Protein AF-A0A6I0S4V0-F1 (afdb_monomer_lite)

Sequence (108 aa):
SGNSDNLQALINISTEPLEIANLGSVTVGQACSSIISNIGIYSQQNQTEVDAASNVYSAAQNQQSSVSGVSMDEEAVNLITYQQIYEANLKVISAGAEIFDSVLEMCS

Structure (mmCIF, N/CA/C/O backbone):
data_AF-A0A6I0S4V0-F1
#
_entry.id   AF-A0A6I0S4V0-F1
#
loop_
_atom_site.group_PDB
_atom_site.id
_atom_site.type_symbol
_atom_site.label_atom_id
_atom_site.label_alt_id
_atom_site.label_comp_id
_atom_site.label_asym_id
_atom_site.label_entity_id
_atom_site.label_seq_id
_atom_site.pdbx_PDB_ins_code
_atom_site.Cartn_x
_atom_site.Cartn_y
_atom_site.Cartn_z
_atom_site.occupancy
_atom_site.B_iso_or_equiv
_atom_site.auth_seq_id
_atom_site.auth_comp_id
_atom_site.auth_asym_id
_atom_site.auth_atom_id
_atom_site.pdbx_PDB_model_num
ATOM 1 N N . SER A 1 1 ? 47.525 2.085 -43.333 1.00 54.34 1 SER A N 1
ATOM 2 C CA . SER A 1 1 ? 46.189 1.455 -43.373 1.00 54.34 1 SER A CA 1
ATOM 3 C C . SER A 1 1 ? 46.190 0.364 -42.325 1.00 54.34 1 SER A C 1
ATOM 5 O O . SER A 1 1 ? 47.122 -0.423 -42.321 1.00 54.34 1 SER A O 1
ATOM 7 N N . GLY A 1 2 ? 45.300 0.394 -41.337 1.00 59.28 2 GLY A N 1
ATOM 8 C CA . GLY A 1 2 ? 45.395 -0.572 -40.229 1.00 59.28 2 GLY A CA 1
ATOM 9 C C . GLY A 1 2 ? 44.578 -0.232 -38.987 1.00 59.28 2 GLY A C 1
ATOM 10 O O . GLY A 1 2 ? 44.150 -1.136 -38.289 1.00 59.28 2 GLY A O 1
ATOM 11 N N . ASN A 1 3 ? 44.289 1.050 -38.739 1.00 72.38 3 ASN A N 1
ATOM 12 C CA . ASN A 1 3 ? 43.368 1.455 -37.667 1.00 72.38 3 ASN A CA 1
ATOM 13 C C . ASN A 1 3 ? 42.050 2.018 -38.219 1.00 72.38 3 ASN A C 1
ATOM 15 O O . ASN A 1 3 ? 40.982 1.710 -37.705 1.00 72.38 3 ASN A O 1
ATOM 19 N N . SER A 1 4 ? 42.113 2.774 -39.322 1.00 81.31 4 SER A N 1
ATOM 20 C CA . SER A 1 4 ? 40.914 3.283 -40.000 1.00 81.31 4 SER A CA 1
ATOM 21 C C . SER A 1 4 ? 40.072 2.161 -40.610 1.00 81.31 4 SER A C 1
ATOM 23 O O . SER A 1 4 ? 38.854 2.244 -40.579 1.00 81.31 4 SER A O 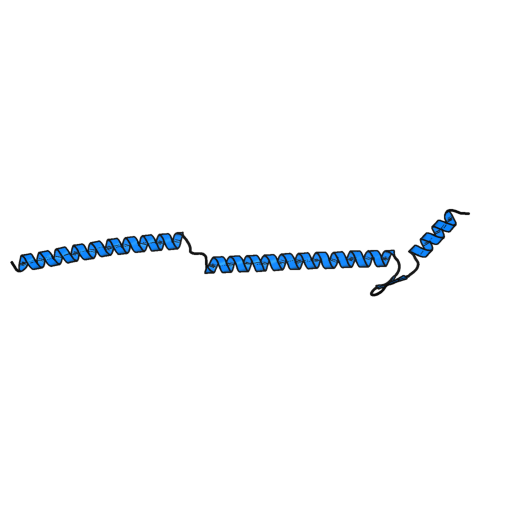1
ATOM 25 N N . ASP A 1 5 ? 40.707 1.100 -41.115 1.00 88.56 5 ASP A N 1
ATOM 26 C CA . ASP A 1 5 ? 40.011 -0.017 -41.766 1.00 88.56 5 ASP A CA 1
ATOM 27 C C . ASP A 1 5 ? 39.262 -0.880 -40.737 1.00 88.56 5 ASP A C 1
ATOM 29 O O . ASP A 1 5 ? 38.108 -1.240 -40.947 1.00 88.56 5 ASP A O 1
ATOM 33 N N . ASN A 1 6 ? 39.876 -1.125 -39.573 1.00 85.06 6 ASN A N 1
ATOM 34 C CA . ASN A 1 6 ? 39.235 -1.822 -38.454 1.00 85.06 6 ASN A CA 1
ATOM 35 C C . ASN A 1 6 ? 38.107 -0.987 -37.833 1.00 85.06 6 ASN A C 1
ATOM 37 O O . ASN A 1 6 ? 37.050 -1.525 -37.512 1.00 85.06 6 ASN A O 1
ATOM 41 N N . LEU A 1 7 ? 38.307 0.329 -37.693 1.00 84.69 7 LEU A N 1
ATOM 42 C CA . LEU A 1 7 ? 37.258 1.239 -37.236 1.00 84.69 7 LEU A CA 1
ATOM 43 C C . LEU A 1 7 ? 36.082 1.265 -38.221 1.00 84.69 7 LEU A C 1
ATOM 45 O O . LEU A 1 7 ? 34.933 1.209 -37.797 1.00 84.69 7 LEU A O 1
ATOM 49 N N . GLN A 1 8 ? 36.357 1.283 -39.526 1.00 87.12 8 GLN A N 1
ATOM 50 C CA . GLN A 1 8 ? 35.325 1.223 -40.556 1.00 87.12 8 GLN A CA 1
ATOM 51 C C . GLN A 1 8 ? 34.575 -0.115 -40.528 1.00 87.12 8 GLN A C 1
ATOM 53 O O . GLN A 1 8 ? 33.352 -0.125 -40.619 1.00 87.12 8 GLN A O 1
ATOM 58 N N . ALA A 1 9 ? 35.280 -1.233 -40.338 1.00 85.69 9 ALA A N 1
ATOM 59 C CA . ALA A 1 9 ? 34.660 -2.546 -40.181 1.00 85.69 9 ALA A CA 1
ATOM 60 C C . ALA A 1 9 ? 33.749 -2.608 -38.942 1.00 85.69 9 ALA A C 1
ATOM 62 O O . ALA A 1 9 ? 32.634 -3.117 -39.025 1.00 85.69 9 ALA A O 1
ATOM 63 N N . LEU A 1 10 ? 34.179 -2.033 -37.814 1.00 81.75 10 LEU A N 1
ATOM 64 C CA . LEU A 1 10 ? 33.373 -1.968 -36.593 1.00 81.75 10 LEU A CA 1
ATOM 65 C C . LEU A 1 10 ? 32.131 -1.079 -36.764 1.00 81.75 10 LEU A C 1
ATOM 67 O O . LEU A 1 10 ? 31.050 -1.440 -36.302 1.00 81.75 10 LEU A O 1
ATOM 71 N N . ILE A 1 11 ? 32.273 0.062 -37.447 1.00 83.75 11 ILE A N 1
ATOM 72 C CA . ILE A 1 11 ? 31.146 0.938 -37.795 1.00 83.75 11 ILE A CA 1
ATOM 73 C C . ILE A 1 11 ? 30.145 0.177 -38.662 1.00 83.75 11 ILE A C 1
ATOM 75 O O . ILE A 1 11 ? 28.956 0.194 -38.356 1.00 83.75 11 ILE A O 1
ATOM 79 N N . ASN A 1 12 ? 30.627 -0.531 -39.685 1.00 84.69 12 ASN A N 1
ATOM 80 C CA . ASN A 1 12 ? 29.772 -1.282 -40.596 1.00 84.69 12 ASN A CA 1
ATOM 81 C C . ASN A 1 12 ? 28.971 -2.360 -39.851 1.00 84.69 12 ASN A C 1
ATOM 83 O O . ASN A 1 12 ? 27.760 -2.417 -40.033 1.00 84.69 12 ASN A O 1
ATOM 87 N N . ILE A 1 13 ? 29.611 -3.122 -38.953 1.00 82.50 13 ILE A N 1
ATOM 88 C CA . ILE A 1 13 ? 28.943 -4.127 -38.105 1.00 82.50 13 ILE A CA 1
ATOM 89 C C . ILE A 1 13 ? 27.900 -3.477 -37.182 1.00 82.50 13 ILE A C 1
ATOM 91 O O . ILE A 1 13 ? 26.807 -4.004 -37.012 1.00 82.50 13 ILE A O 1
ATOM 95 N N . SER A 1 14 ? 28.208 -2.319 -36.591 1.00 79.12 14 SER A N 1
ATOM 96 C CA . SER A 1 14 ? 27.276 -1.596 -35.709 1.00 79.12 14 SER A CA 1
ATOM 97 C C . SER A 1 14 ? 26.018 -1.110 -36.448 1.00 79.12 14 SER A C 1
ATOM 99 O O . SER A 1 14 ? 24.928 -1.058 -35.872 1.00 79.12 14 SER A O 1
ATOM 101 N N . THR A 1 15 ? 26.162 -0.769 -37.732 1.00 83.75 15 THR A N 1
ATOM 102 C CA . THR A 1 15 ? 25.062 -0.342 -38.612 1.00 83.75 15 THR A CA 1
ATOM 103 C C . THR A 1 15 ? 24.377 -1.486 -39.354 1.00 83.75 15 THR A C 1
ATOM 105 O O . THR A 1 15 ? 23.365 -1.252 -40.015 1.00 83.75 15 THR A O 1
ATOM 108 N N . GLU A 1 16 ? 24.913 -2.702 -39.278 1.00 87.88 16 GLU A N 1
ATOM 109 C CA . GLU A 1 16 ? 24.358 -3.852 -39.979 1.00 87.88 16 GLU A CA 1
ATOM 110 C C . GLU A 1 16 ? 23.075 -4.322 -39.274 1.00 87.88 16 GLU A C 1
ATOM 112 O O . GLU A 1 16 ? 23.072 -4.510 -38.051 1.00 87.88 16 GLU A O 1
ATOM 117 N N . PRO A 1 17 ? 21.958 -4.482 -40.005 1.00 86.12 17 PRO A N 1
ATOM 118 C CA . PRO A 1 17 ? 20.740 -5.039 -39.438 1.00 86.12 17 PRO A CA 1
ATOM 119 C C . PRO A 1 17 ? 20.950 -6.503 -39.050 1.00 86.12 17 PRO A C 1
ATOM 121 O O . PRO A 1 17 ? 21.412 -7.313 -39.852 1.00 86.12 17 PRO A O 1
ATOM 124 N N . LEU A 1 18 ? 20.575 -6.848 -37.822 1.00 86.31 18 LEU A N 1
ATOM 125 C CA . LEU A 1 18 ? 20.536 -8.216 -37.326 1.00 86.31 18 LEU A CA 1
ATOM 126 C C . LEU A 1 18 ? 19.080 -8.657 -37.209 1.00 86.31 18 LEU A C 1
ATOM 128 O O . LEU A 1 18 ? 18.224 -7.899 -36.757 1.00 86.31 18 LEU A O 1
ATOM 132 N N . GLU A 1 19 ? 18.807 -9.907 -37.561 1.00 89.31 19 GLU A N 1
ATOM 133 C CA . GLU A 1 19 ? 17.505 -10.519 -37.310 1.00 89.31 19 GLU A CA 1
ATOM 134 C C . GLU A 1 19 ? 17.410 -10.925 -35.839 1.00 89.31 19 GLU A C 1
ATOM 136 O O . GLU A 1 19 ? 18.042 -11.890 -35.398 1.00 89.31 19 GLU A O 1
ATOM 141 N N . ILE A 1 20 ? 16.620 -10.182 -35.066 1.00 81.94 20 ILE A N 1
ATOM 142 C CA . ILE A 1 20 ? 16.405 -10.454 -33.645 1.00 81.94 20 ILE A CA 1
ATOM 143 C C . ILE A 1 20 ? 14.958 -10.902 -33.435 1.00 81.94 20 ILE A C 1
ATOM 145 O O . ILE A 1 20 ? 14.006 -10.241 -33.857 1.00 81.94 20 ILE A O 1
ATOM 149 N N . ALA A 1 21 ? 14.777 -12.035 -32.753 1.00 82.50 21 ALA A N 1
ATOM 150 C CA . ALA A 1 21 ? 13.456 -12.579 -32.450 1.00 82.50 21 ALA A CA 1
ATOM 151 C C . ALA A 1 21 ? 12.566 -11.531 -31.752 1.00 82.50 21 ALA A C 1
ATOM 153 O O . ALA A 1 21 ? 12.997 -10.873 -30.807 1.00 82.50 21 ALA A O 1
ATOM 154 N N . ASN A 1 22 ? 11.320 -11.389 -32.217 1.00 81.88 22 ASN A N 1
ATOM 155 C CA . ASN A 1 22 ? 10.323 -10.407 -31.755 1.00 81.88 22 ASN A CA 1
ATOM 156 C C . ASN A 1 22 ? 10.656 -8.917 -31.993 1.00 81.88 22 ASN A C 1
ATOM 158 O O . ASN A 1 22 ? 9.839 -8.067 -31.645 1.00 81.88 22 ASN A O 1
ATOM 162 N N . LEU A 1 23 ? 11.799 -8.589 -32.605 1.00 83.56 23 LEU A N 1
ATOM 163 C CA . LEU A 1 23 ? 12.180 -7.221 -32.994 1.00 83.56 23 LEU A CA 1
ATOM 164 C C . LEU A 1 23 ? 12.368 -7.064 -34.514 1.00 83.56 23 LEU A C 1
ATOM 166 O O . LEU A 1 23 ? 12.276 -5.950 -35.022 1.00 83.56 23 LEU A O 1
ATOM 170 N N . GLY A 1 24 ? 12.564 -8.170 -35.240 1.00 86.06 24 GLY A N 1
ATOM 171 C CA . GLY A 1 24 ? 12.802 -8.177 -36.684 1.00 86.06 24 GLY A CA 1
ATOM 172 C C . GLY A 1 24 ? 14.221 -7.729 -37.036 1.00 86.06 24 GLY A C 1
ATOM 173 O O . GLY A 1 24 ? 15.130 -7.831 -36.211 1.00 86.06 24 GLY A O 1
ATOM 174 N N . SER A 1 25 ? 14.397 -7.234 -38.261 1.00 90.94 25 SER A N 1
ATOM 175 C CA . SER A 1 25 ? 15.668 -6.693 -38.747 1.00 90.94 25 SER A CA 1
ATOM 176 C C . SER A 1 25 ? 15.963 -5.345 -38.089 1.00 90.94 25 SER A C 1
ATOM 178 O O . SER A 1 25 ? 15.358 -4.327 -38.440 1.00 90.94 25 SER A O 1
ATOM 180 N N . VAL A 1 26 ? 16.868 -5.325 -37.112 1.00 90.50 26 VAL A N 1
ATOM 181 C CA . VAL A 1 26 ? 17.227 -4.118 -36.353 1.00 90.50 26 VAL A CA 1
ATOM 182 C C . VAL A 1 26 ? 18.730 -4.024 -36.147 1.00 90.50 26 VAL A C 1
ATOM 184 O O . VAL A 1 26 ? 19.423 -5.024 -35.975 1.00 90.50 26 VAL A O 1
ATOM 187 N N . THR A 1 27 ? 19.255 -2.803 -36.120 1.00 90.75 27 THR A N 1
ATOM 188 C CA . THR A 1 27 ? 20.641 -2.578 -35.683 1.00 90.75 27 THR A CA 1
ATOM 189 C C . THR A 1 27 ? 20.786 -2.835 -34.184 1.00 90.75 27 THR A C 1
ATOM 191 O O . THR A 1 27 ? 19.821 -2.743 -33.416 1.00 90.75 27 THR A O 1
ATOM 194 N N . VAL A 1 28 ? 22.019 -3.077 -33.735 1.00 86.31 28 VAL A N 1
ATOM 195 C CA . VAL A 1 28 ? 22.331 -3.276 -32.309 1.00 86.31 28 VAL A CA 1
ATOM 196 C C . VAL A 1 28 ? 21.852 -2.092 -31.458 1.00 86.31 28 VAL A C 1
ATOM 198 O O . VAL A 1 28 ? 21.275 -2.287 -30.389 1.00 86.31 28 VAL A O 1
ATOM 201 N N . GLY A 1 29 ? 22.030 -0.859 -31.943 1.00 86.69 29 GLY A N 1
ATOM 202 C CA . GLY A 1 29 ? 21.576 0.343 -31.240 1.00 86.69 29 GLY A CA 1
ATOM 203 C C . GLY A 1 29 ? 20.056 0.390 -31.063 1.00 86.69 29 GLY A C 1
ATOM 204 O O . GLY A 1 29 ? 19.573 0.642 -29.960 1.00 86.69 29 GLY A O 1
ATOM 205 N N . GLN A 1 30 ? 19.303 0.084 -32.123 1.00 88.75 30 GLN A N 1
ATOM 206 C CA . GLN A 1 30 ? 17.838 0.041 -32.074 1.00 88.75 30 GLN A CA 1
ATOM 207 C C . GLN A 1 30 ? 17.336 -1.052 -31.129 1.00 88.75 30 GLN A C 1
ATOM 209 O O . GLN A 1 30 ? 16.459 -0.785 -30.311 1.00 88.75 30 GLN A O 1
ATOM 214 N N . ALA A 1 31 ? 17.927 -2.248 -31.184 1.00 88.50 31 ALA A N 1
ATOM 215 C CA . ALA A 1 31 ? 17.580 -3.345 -30.285 1.00 88.50 31 ALA A CA 1
ATOM 216 C C . ALA A 1 31 ? 17.779 -2.959 -28.810 1.00 88.50 31 ALA A C 1
ATOM 218 O O . ALA A 1 31 ? 16.878 -3.144 -27.988 1.00 88.50 31 ALA A O 1
ATOM 219 N N . CYS A 1 32 ? 18.925 -2.353 -28.481 1.00 88.69 32 CYS A N 1
ATOM 220 C CA . CYS A 1 32 ? 19.211 -1.849 -27.138 1.00 88.69 32 CYS A CA 1
ATOM 221 C C . CYS A 1 32 ? 18.191 -0.793 -26.690 1.00 88.69 32 CYS A C 1
ATOM 223 O O . CYS A 1 32 ? 17.657 -0.889 -25.583 1.00 88.69 32 CYS A O 1
ATOM 225 N N . SER A 1 33 ? 17.877 0.187 -27.544 1.00 90.69 33 SER A N 1
ATOM 226 C CA . SER A 1 33 ? 16.870 1.209 -27.236 1.00 90.69 33 SER A CA 1
ATOM 227 C C . SER A 1 33 ? 15.482 0.608 -27.003 1.00 90.69 33 SER A C 1
ATOM 229 O O . SER A 1 33 ? 14.811 0.993 -26.046 1.00 90.69 33 SER A O 1
ATOM 231 N N . SER A 1 34 ? 15.063 -0.365 -27.815 1.00 90.19 34 SER A N 1
ATOM 232 C CA . SER A 1 34 ? 13.782 -1.058 -27.643 1.00 90.19 34 SER A CA 1
ATOM 233 C C . SER A 1 34 ? 13.720 -1.835 -26.329 1.00 90.19 34 SER A C 1
ATOM 235 O O . SER A 1 34 ? 12.720 -1.748 -25.620 1.00 90.19 34 SER A O 1
ATOM 237 N N . ILE A 1 35 ? 14.783 -2.555 -25.960 1.00 89.25 35 ILE A N 1
ATOM 238 C CA . ILE A 1 35 ? 14.842 -3.287 -24.686 1.00 89.25 35 ILE A CA 1
ATOM 239 C C . ILE A 1 35 ? 14.740 -2.319 -23.503 1.00 89.25 35 ILE A C 1
ATOM 241 O O . ILE A 1 35 ? 13.915 -2.531 -22.616 1.00 89.25 35 ILE A O 1
ATOM 245 N N . ILE A 1 36 ? 15.521 -1.234 -23.505 1.00 92.69 36 ILE A N 1
ATOM 246 C CA . ILE A 1 36 ? 15.485 -0.222 -22.437 1.00 92.69 36 ILE A CA 1
ATOM 247 C C . ILE A 1 36 ? 14.095 0.420 -22.342 1.00 92.69 36 ILE A C 1
ATOM 249 O O . ILE A 1 36 ? 13.567 0.575 -21.242 1.00 92.69 36 ILE A O 1
ATOM 253 N N . SER A 1 37 ? 13.473 0.743 -23.479 1.00 93.62 37 SER A N 1
ATOM 254 C CA . SER A 1 37 ? 12.114 1.290 -23.507 1.00 93.62 37 SER A CA 1
ATOM 255 C C . SER A 1 37 ? 11.097 0.312 -22.919 1.00 93.62 37 SER A C 1
ATOM 257 O O . SER A 1 37 ? 10.263 0.718 -22.114 1.00 93.62 37 SER A O 1
ATOM 259 N N . ASN A 1 38 ? 11.175 -0.972 -23.277 1.00 92.00 38 ASN A N 1
ATOM 260 C CA . ASN A 1 38 ? 10.285 -1.999 -22.735 1.00 92.00 38 ASN A CA 1
ATOM 261 C C . ASN A 1 38 ? 10.464 -2.152 -21.221 1.00 92.00 38 ASN A C 1
ATOM 263 O O . ASN A 1 38 ? 9.477 -2.193 -20.493 1.00 92.00 38 ASN A O 1
ATOM 267 N N . ILE A 1 39 ? 11.707 -2.160 -20.729 1.00 94.81 39 ILE A N 1
ATOM 268 C CA . ILE A 1 39 ? 11.993 -2.170 -19.287 1.00 94.81 39 ILE A CA 1
ATOM 269 C C . ILE A 1 39 ? 11.383 -0.940 -18.605 1.00 94.81 39 ILE A C 1
ATOM 271 O O . ILE A 1 39 ? 10.777 -1.073 -17.545 1.00 94.81 39 ILE A O 1
ATOM 275 N N . GLY A 1 40 ? 11.499 0.244 -19.212 1.00 96.00 40 GLY A N 1
ATOM 276 C CA . GLY A 1 40 ? 10.887 1.471 -18.697 1.00 96.00 40 GLY A CA 1
ATOM 277 C C . GLY A 1 40 ? 9.363 1.377 -18.600 1.00 96.00 40 GLY A C 1
ATOM 278 O O . GLY A 1 40 ? 8.794 1.726 -17.567 1.00 96.00 40 GLY A O 1
ATOM 279 N N . ILE A 1 41 ? 8.712 0.843 -19.637 1.00 96.38 41 ILE A N 1
ATOM 280 C CA . ILE A 1 41 ? 7.260 0.618 -19.662 1.00 96.38 41 ILE A CA 1
ATOM 281 C C . ILE A 1 41 ? 6.847 -0.363 -18.559 1.00 96.38 41 ILE A C 1
ATOM 283 O O . ILE A 1 41 ? 5.961 -0.042 -17.769 1.00 96.38 41 ILE A O 1
ATOM 287 N N . TYR A 1 42 ? 7.513 -1.517 -18.452 1.00 97.12 42 TYR A N 1
ATOM 288 C CA . TYR A 1 42 ? 7.203 -2.506 -17.415 1.00 97.12 42 TYR A CA 1
ATOM 289 C C . TYR A 1 42 ? 7.455 -1.975 -16.003 1.00 97.12 42 TYR A C 1
ATOM 291 O O . TYR A 1 42 ? 6.667 -2.234 -15.099 1.00 97.12 42 TYR A O 1
ATOM 299 N N . SER A 1 43 ? 8.521 -1.198 -15.806 1.00 97.31 43 SER A N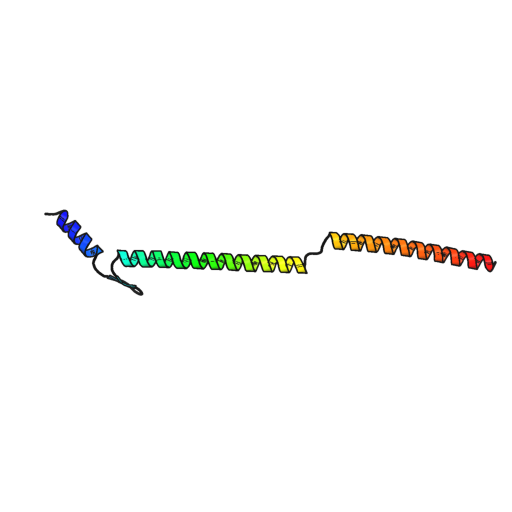 1
ATOM 300 C CA . SER A 1 43 ? 8.812 -0.554 -14.523 1.00 97.31 43 SER A CA 1
ATOM 301 C C . SER A 1 43 ? 7.697 0.416 -14.124 1.00 97.31 43 SER A C 1
ATOM 303 O O . SER A 1 43 ? 7.177 0.345 -13.011 1.00 97.31 43 SER A O 1
ATOM 305 N N . GLN A 1 44 ? 7.269 1.275 -15.054 1.00 97.62 44 GLN A N 1
ATOM 306 C CA . GLN A 1 44 ? 6.180 2.218 -14.812 1.00 97.62 44 GLN A CA 1
ATOM 307 C C . GLN A 1 44 ? 4.856 1.500 -14.525 1.00 97.62 44 GLN A C 1
ATOM 309 O O . GLN A 1 44 ? 4.129 1.904 -13.618 1.00 97.62 44 GLN A O 1
ATOM 314 N N . GLN A 1 45 ? 4.558 0.434 -15.270 1.00 97.75 45 GLN A N 1
ATOM 315 C CA . GLN A 1 45 ? 3.366 -0.379 -15.051 1.00 97.75 45 GLN A CA 1
ATOM 316 C C . GLN A 1 45 ? 3.381 -1.026 -13.661 1.00 97.75 45 GLN A C 1
ATOM 318 O O . GLN A 1 45 ? 2.415 -0.877 -12.915 1.00 97.75 45 GLN A O 1
ATOM 323 N N . ASN A 1 46 ? 4.493 -1.661 -13.281 1.00 97.62 46 ASN A N 1
ATOM 324 C CA . ASN A 1 46 ? 4.649 -2.269 -11.960 1.00 97.62 46 ASN A CA 1
ATOM 325 C C . ASN A 1 46 ? 4.474 -1.241 -10.838 1.00 97.62 46 ASN A C 1
ATOM 327 O O . ASN A 1 46 ? 3.826 -1.538 -9.839 1.00 97.62 46 ASN A O 1
ATOM 331 N N . GLN A 1 47 ? 5.012 -0.027 -10.996 1.00 97.81 47 GLN A N 1
ATOM 332 C CA . GLN A 1 47 ? 4.834 1.028 -9.997 1.00 97.81 47 GLN A CA 1
ATOM 333 C C . GLN A 1 47 ? 3.355 1.397 -9.830 1.00 97.81 47 GLN A C 1
ATOM 335 O O . GLN A 1 47 ? 2.861 1.474 -8.709 1.00 97.81 47 GLN A O 1
ATOM 340 N N . THR A 1 48 ? 2.625 1.559 -10.937 1.00 97.94 48 THR A N 1
ATOM 341 C CA . THR A 1 48 ? 1.184 1.838 -10.897 1.00 97.94 48 THR A CA 1
ATOM 342 C C . THR A 1 48 ? 0.391 0.695 -10.258 1.00 97.94 48 THR A C 1
ATOM 344 O O . THR A 1 48 ? -0.532 0.952 -9.485 1.00 97.94 48 THR A O 1
ATOM 347 N N . GLU A 1 49 ? 0.747 -0.560 -10.536 1.00 97.62 49 GLU A N 1
ATOM 348 C CA . GLU A 1 49 ? 0.109 -1.730 -9.921 1.00 97.62 49 GLU A CA 1
ATOM 349 C C . GLU A 1 49 ? 0.371 -1.802 -8.409 1.00 97.62 49 GLU A C 1
ATOM 351 O O . GLU A 1 49 ? -0.555 -2.070 -7.640 1.00 97.62 49 GLU A O 1
ATOM 356 N N . VAL A 1 50 ? 1.595 -1.497 -7.966 1.00 98.06 50 VAL A N 1
ATOM 357 C CA . VAL A 1 50 ? 1.948 -1.416 -6.539 1.00 98.06 50 VAL A CA 1
ATOM 358 C C . VAL A 1 50 ? 1.154 -0.317 -5.835 1.00 98.06 50 VAL A C 1
ATOM 360 O O . VAL A 1 50 ? 0.589 -0.565 -4.768 1.00 98.06 50 VAL A O 1
ATOM 363 N N . ASP A 1 51 ? 1.056 0.870 -6.432 1.00 97.94 51 ASP A N 1
ATOM 364 C CA . ASP A 1 51 ? 0.301 1.986 -5.855 1.00 97.94 51 ASP A CA 1
ATOM 365 C C . ASP A 1 51 ? -1.194 1.641 -5.744 1.00 97.94 51 ASP A C 1
ATOM 367 O O . ASP A 1 51 ? -1.827 1.876 -4.710 1.00 97.94 51 ASP A O 1
ATOM 371 N N . ALA A 1 52 ? -1.762 1.013 -6.779 1.00 97.75 52 ALA A N 1
ATOM 372 C CA . ALA A 1 52 ? -3.143 0.539 -6.761 1.00 97.75 52 ALA A CA 1
ATOM 373 C C . ALA A 1 52 ? -3.372 -0.528 -5.676 1.00 97.75 52 ALA A C 1
ATOM 375 O O . ALA A 1 52 ? -4.332 -0.425 -4.908 1.00 97.75 52 ALA A O 1
ATOM 376 N N . ALA A 1 53 ? -2.481 -1.517 -5.564 1.00 97.25 53 ALA A N 1
ATOM 377 C CA . ALA A 1 53 ? -2.559 -2.553 -4.537 1.00 97.25 53 ALA A CA 1
ATOM 378 C C . ALA A 1 53 ? -2.445 -1.969 -3.118 1.00 97.25 53 ALA A C 1
ATOM 380 O O . ALA A 1 53 ? -3.201 -2.365 -2.229 1.00 97.25 53 ALA A O 1
ATOM 381 N N . SER A 1 54 ? -1.562 -0.988 -2.914 1.00 97.75 54 SER A N 1
ATOM 382 C CA . SER A 1 54 ? -1.407 -0.271 -1.642 1.00 97.75 54 SER A CA 1
ATOM 383 C C . SER A 1 54 ? -2.677 0.493 -1.249 1.00 97.75 54 SER A C 1
ATOM 385 O O . SER A 1 54 ? -3.124 0.432 -0.098 1.00 97.75 54 SER A O 1
ATOM 387 N N . ASN A 1 55 ? -3.320 1.152 -2.217 1.00 97.50 55 ASN A N 1
ATOM 388 C CA . ASN A 1 55 ? -4.591 1.842 -1.998 1.00 97.50 55 ASN A CA 1
ATOM 389 C C . ASN A 1 55 ? -5.708 0.866 -1.609 1.00 97.50 55 ASN A C 1
ATOM 391 O O . ASN A 1 55 ? -6.442 1.120 -0.653 1.00 97.50 55 ASN A O 1
ATOM 395 N N . VAL A 1 56 ? -5.815 -0.270 -2.306 1.00 97.44 56 VAL A N 1
ATOM 396 C CA . VAL A 1 56 ? -6.799 -1.318 -1.985 1.00 97.44 56 VAL A CA 1
ATOM 397 C C . VAL A 1 56 ? -6.540 -1.905 -0.598 1.00 97.44 56 VAL A C 1
ATOM 399 O O . VAL A 1 56 ? -7.477 -2.052 0.186 1.00 97.44 56 VAL A O 1
ATOM 402 N N . TYR A 1 57 ? -5.281 -2.191 -0.261 1.00 97.12 57 TYR A N 1
ATOM 403 C CA . TYR A 1 57 ? -4.898 -2.677 1.064 1.00 97.12 57 TYR A CA 1
ATOM 404 C C . TYR A 1 57 ? -5.286 -1.685 2.169 1.00 97.12 57 TYR A C 1
ATOM 406 O O . TYR A 1 57 ? -5.908 -2.071 3.158 1.00 97.12 57 TYR A O 1
ATOM 414 N N . SER A 1 58 ? -4.986 -0.400 1.975 1.00 95.94 58 SER A N 1
ATOM 415 C CA . SER A 1 58 ? -5.326 0.657 2.935 1.00 95.94 58 SER A CA 1
ATOM 416 C C . SER A 1 58 ? -6.841 0.800 3.107 1.00 95.94 58 SER A C 1
ATOM 418 O O . SER A 1 58 ? -7.333 0.903 4.230 1.00 95.94 58 SER A O 1
ATOM 420 N N . ALA A 1 59 ? -7.605 0.741 2.013 1.00 93.69 59 ALA A N 1
ATOM 421 C CA . ALA A 1 59 ? -9.065 0.754 2.066 1.00 93.69 59 ALA A CA 1
ATOM 422 C C . ALA A 1 59 ? -9.622 -0.459 2.833 1.00 93.69 59 ALA A C 1
ATOM 424 O O . ALA A 1 59 ? -10.496 -0.296 3.685 1.00 93.69 59 ALA A O 1
ATOM 425 N N . ALA A 1 60 ? -9.078 -1.656 2.591 1.00 92.88 60 ALA A N 1
ATOM 426 C CA . ALA A 1 60 ? -9.470 -2.870 3.301 1.00 92.88 60 ALA A CA 1
ATOM 427 C C . ALA A 1 60 ? -9.140 -2.798 4.802 1.00 92.88 60 ALA A C 1
ATOM 429 O O . ALA A 1 60 ? -9.975 -3.170 5.626 1.00 92.88 60 ALA A O 1
ATOM 430 N N . GLN A 1 61 ? -7.969 -2.269 5.173 1.00 91.75 61 GLN A N 1
ATOM 431 C CA . GLN A 1 61 ? -7.587 -2.065 6.574 1.00 91.75 61 GLN A CA 1
ATOM 432 C C . GLN A 1 61 ? -8.508 -1.052 7.271 1.00 91.75 61 GLN A C 1
ATOM 434 O O . GLN A 1 61 ? -8.947 -1.290 8.398 1.00 91.75 61 GLN A O 1
ATOM 439 N N . ASN A 1 62 ? -8.854 0.048 6.598 1.00 88.00 62 ASN A N 1
ATOM 440 C CA . ASN A 1 62 ? -9.794 1.041 7.121 1.00 88.00 62 ASN A CA 1
ATOM 441 C C . ASN A 1 62 ? -11.197 0.455 7.301 1.00 88.00 62 ASN A C 1
ATOM 443 O O . ASN A 1 62 ? -11.846 0.703 8.317 1.00 88.00 62 ASN A O 1
ATOM 447 N N . GLN A 1 63 ? -11.661 -0.354 6.348 1.00 87.00 63 GLN A N 1
ATOM 448 C CA . GLN A 1 63 ? -12.954 -1.025 6.440 1.00 87.00 63 GLN A CA 1
ATOM 449 C C . GLN A 1 63 ? -12.969 -2.068 7.563 1.00 87.00 63 GLN A C 1
ATOM 451 O O . GLN A 1 63 ? -13.918 -2.106 8.344 1.00 87.00 63 GLN A O 1
ATOM 456 N N . GLN A 1 64 ? -11.903 -2.860 7.703 1.00 85.06 64 GLN A N 1
ATOM 457 C CA . GLN A 1 64 ? -11.740 -3.784 8.825 1.00 85.06 64 GLN A CA 1
ATOM 458 C C . GLN A 1 64 ? -11.758 -3.031 10.158 1.00 85.06 64 GLN A C 1
ATOM 460 O O . GLN A 1 64 ? -12.493 -3.411 11.061 1.00 85.06 64 GLN A O 1
ATOM 465 N N . SER A 1 65 ? -11.011 -1.932 10.263 1.00 80.25 65 SER A N 1
ATOM 466 C CA . SER A 1 65 ? -10.965 -1.103 11.473 1.00 80.25 65 SER A CA 1
ATOM 467 C C . SER A 1 65 ? -12.294 -0.407 11.755 1.00 80.25 65 SER A C 1
ATOM 469 O O . SER A 1 65 ? -12.611 -0.165 12.906 1.00 80.25 65 SER A O 1
ATOM 471 N N . SER A 1 66 ? -13.106 -0.116 10.741 1.00 77.69 66 SER A N 1
ATOM 472 C CA . SER A 1 66 ? -14.437 0.479 10.931 1.00 77.69 66 SER A CA 1
ATOM 473 C C . SER A 1 66 ? -15.476 -0.542 11.407 1.00 77.69 66 SER A C 1
ATOM 475 O O . SER A 1 66 ? -16.430 -0.174 12.080 1.00 77.69 66 SER A O 1
ATOM 477 N N . VAL A 1 67 ? -15.310 -1.823 11.059 1.00 75.62 67 VAL A N 1
ATOM 478 C CA . VAL A 1 67 ? -16.207 -2.911 11.493 1.00 75.62 67 VAL A CA 1
ATOM 479 C C . VAL A 1 67 ? -15.759 -3.522 12.825 1.00 75.62 67 VAL A C 1
ATOM 481 O O . VAL A 1 67 ? -16.592 -3.932 13.626 1.00 75.62 67 VAL A O 1
ATOM 484 N N . SER A 1 68 ? -14.449 -3.613 13.059 1.00 64.88 68 SER A N 1
ATOM 485 C CA . SER A 1 68 ? -13.853 -4.227 14.255 1.00 64.88 68 SER A CA 1
ATOM 486 C C . SER A 1 68 ? -13.325 -3.213 15.271 1.00 64.88 68 SER A C 1
ATOM 488 O O . SER A 1 68 ? -12.890 -3.609 16.350 1.00 64.88 68 SER A O 1
ATOM 490 N N . GLY A 1 69 ? -13.332 -1.924 14.939 1.00 65.25 69 GLY A N 1
ATOM 491 C CA . GLY A 1 69 ? -12.916 -0.851 15.831 1.00 65.25 69 GLY A CA 1
ATOM 492 C C . GLY A 1 69 ? -13.985 -0.609 16.873 1.00 65.25 69 GLY A C 1
ATOM 493 O O . GLY A 1 69 ? -14.947 0.114 16.637 1.00 65.25 69 GLY A O 1
ATOM 494 N N . VAL A 1 70 ? -13.808 -1.226 18.033 1.00 68.00 70 VAL A N 1
ATOM 495 C CA . VAL A 1 70 ? -14.558 -0.860 19.224 1.00 68.00 70 VAL A CA 1
ATOM 496 C C . VAL A 1 70 ? -14.071 0.522 19.656 1.00 68.00 70 VAL A C 1
ATOM 498 O O . VAL A 1 70 ? -12.878 0.718 19.895 1.00 68.00 70 VAL A O 1
ATOM 501 N N . SER A 1 71 ? -14.966 1.506 19.687 1.00 71.88 71 SER A N 1
ATOM 502 C CA . SER A 1 71 ? -14.613 2.8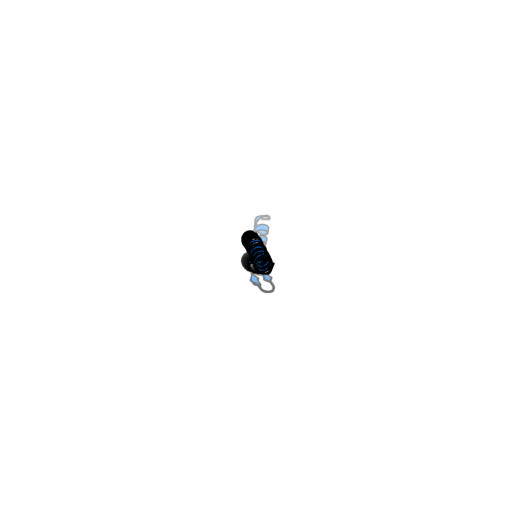48 20.140 1.00 71.88 71 SER A CA 1
ATOM 503 C C . SER A 1 71 ? -14.520 2.840 21.663 1.00 71.88 71 SER A C 1
ATOM 505 O O . SER A 1 71 ? -15.528 2.680 22.346 1.00 71.88 71 SER A O 1
ATOM 507 N N . MET A 1 72 ? -13.312 3.015 22.204 1.00 72.38 72 MET A N 1
ATOM 508 C CA . MET A 1 72 ? -13.077 3.049 23.654 1.00 72.38 72 MET A CA 1
ATOM 509 C C . MET A 1 72 ? -13.883 4.166 24.339 1.00 72.38 72 MET A C 1
ATOM 511 O O . MET A 1 72 ? -14.309 4.003 25.479 1.00 72.38 72 MET A O 1
ATOM 515 N N . ASP A 1 73 ? -14.160 5.262 23.625 1.00 77.69 73 ASP A N 1
ATOM 516 C CA . ASP A 1 73 ? -15.038 6.336 24.098 1.00 77.69 73 ASP A CA 1
ATOM 517 C C . ASP A 1 73 ? -16.505 5.882 24.161 1.00 77.69 73 ASP A C 1
ATOM 519 O O . ASP A 1 73 ? -17.215 6.202 25.111 1.00 77.69 73 ASP A O 1
ATOM 523 N N . GLU A 1 74 ? -16.964 5.099 23.183 1.00 79.69 74 GLU A N 1
ATOM 524 C CA . GLU A 1 74 ? -18.330 4.564 23.146 1.00 79.69 74 GLU A CA 1
ATOM 525 C C . GLU A 1 74 ? -18.528 3.454 24.192 1.00 79.69 74 GLU A C 1
ATOM 527 O O . GLU A 1 74 ? -19.555 3.414 24.871 1.00 79.69 74 GLU A O 1
ATOM 532 N N . GLU A 1 75 ? -17.515 2.611 24.414 1.00 80.31 75 GLU A N 1
ATOM 533 C CA . GLU A 1 75 ? -17.484 1.672 25.539 1.00 80.31 75 GLU A CA 1
ATOM 534 C C . GLU A 1 75 ? -17.459 2.391 26.890 1.00 80.31 75 GLU A C 1
ATOM 536 O O . GLU A 1 75 ? -18.199 1.996 27.791 1.00 80.31 75 GLU A O 1
ATOM 541 N N . ALA A 1 76 ? -16.669 3.458 27.045 1.00 87.00 76 ALA A N 1
ATOM 542 C CA . ALA A 1 76 ? -16.629 4.244 28.277 1.00 87.00 76 ALA A CA 1
ATOM 543 C C . ALA A 1 76 ? -17.971 4.936 28.553 1.00 87.00 76 ALA A C 1
ATOM 545 O O . ALA A 1 76 ? -18.447 4.912 29.689 1.00 87.00 76 ALA A O 1
ATOM 546 N N . VAL A 1 77 ? -18.617 5.497 27.526 1.00 88.50 77 VAL A N 1
ATOM 547 C CA . VAL A 1 77 ? -19.970 6.062 27.635 1.00 88.50 77 VAL A CA 1
ATOM 548 C C . VAL A 1 77 ? -20.968 4.978 28.025 1.00 88.50 77 VAL A C 1
ATOM 550 O O . VAL A 1 77 ? -21.691 5.167 29.001 1.00 88.50 77 VAL A O 1
ATOM 553 N N . ASN A 1 78 ? -20.965 3.824 27.353 1.00 88.00 78 ASN A N 1
ATOM 554 C CA . ASN A 1 78 ? -21.832 2.702 27.719 1.00 88.00 78 ASN A CA 1
ATOM 555 C C . ASN A 1 78 ? -21.590 2.243 29.161 1.00 88.00 78 ASN A C 1
ATOM 557 O O . ASN A 1 78 ? -22.543 1.968 29.888 1.00 88.00 78 ASN A O 1
ATOM 561 N N . LEU A 1 79 ? -20.336 2.202 29.609 1.00 91.94 79 LEU A N 1
ATOM 562 C CA . LEU A 1 79 ? -19.973 1.818 30.969 1.00 91.94 79 LEU A CA 1
ATOM 563 C C . LEU A 1 79 ? -20.426 2.863 32.004 1.00 91.94 79 LEU A C 1
ATOM 565 O O . LEU A 1 79 ? -20.901 2.501 33.081 1.00 91.94 79 LEU A O 1
ATOM 569 N N . ILE A 1 80 ? -20.351 4.158 31.686 1.00 94.50 80 ILE A N 1
ATOM 570 C CA . ILE A 1 80 ? -20.934 5.233 32.505 1.00 94.50 80 ILE A CA 1
ATOM 571 C C . ILE A 1 80 ? -22.460 5.105 32.546 1.00 94.50 80 ILE A C 1
ATOM 573 O O . ILE A 1 80 ? -23.047 5.183 33.624 1.00 94.50 80 ILE A O 1
ATOM 577 N N . THR A 1 81 ? -23.114 4.854 31.412 1.00 94.31 81 THR A N 1
ATOM 578 C CA . THR A 1 81 ? -24.564 4.636 31.349 1.00 94.31 81 THR A CA 1
ATOM 579 C C . THR A 1 81 ? -24.984 3.425 32.181 1.00 94.31 81 THR A C 1
ATOM 581 O O . THR A 1 81 ? -25.939 3.520 32.951 1.00 94.31 81 THR A O 1
ATOM 584 N N . TYR A 1 82 ? -24.249 2.312 32.110 1.00 95.31 82 TYR A N 1
ATOM 585 C CA . TYR A 1 82 ? -24.489 1.145 32.961 1.00 95.31 82 TYR A CA 1
ATOM 586 C C . TYR A 1 82 ? -24.374 1.485 34.451 1.00 95.31 82 TYR A C 1
ATOM 588 O O . TYR A 1 82 ? -25.233 1.075 35.233 1.00 95.31 82 TYR A O 1
ATOM 596 N N . GLN A 1 83 ? -23.366 2.267 34.847 1.00 94.19 83 GLN A N 1
ATOM 597 C CA . GLN A 1 83 ? -23.218 2.724 36.233 1.00 94.19 83 GLN A CA 1
ATOM 598 C C . GLN A 1 83 ? -24.378 3.631 36.667 1.00 94.19 83 GLN A C 1
ATOM 600 O O . GLN A 1 83 ? -24.945 3.424 37.736 1.00 94.19 83 GLN A O 1
ATOM 605 N N . GLN A 1 84 ? -24.799 4.576 35.824 1.00 94.12 84 GLN A N 1
ATOM 606 C CA . GLN A 1 84 ? -25.934 5.460 36.116 1.00 94.12 84 GLN A CA 1
ATOM 607 C C . GLN A 1 84 ? -27.245 4.682 36.279 1.00 94.12 84 GLN A C 1
ATOM 609 O O . GLN A 1 84 ? -28.017 4.950 37.201 1.00 94.12 84 GLN A O 1
ATOM 614 N N . ILE A 1 85 ? -27.496 3.697 35.412 1.00 95.31 85 ILE A N 1
ATOM 615 C CA . ILE A 1 85 ? -28.665 2.815 35.520 1.00 95.31 85 ILE A CA 1
ATOM 616 C C . ILE A 1 85 ? -28.592 1.993 36.810 1.00 95.31 85 ILE A C 1
ATOM 618 O O . ILE A 1 85 ? -29.600 1.840 37.498 1.00 95.31 85 ILE A O 1
ATOM 622 N N . TYR A 1 86 ? -27.411 1.489 37.172 1.00 94.81 86 TYR A N 1
ATOM 623 C CA . TYR A 1 86 ? -27.218 0.758 38.421 1.00 94.81 86 TYR A CA 1
ATOM 624 C C . TYR A 1 86 ? -27.528 1.627 39.650 1.00 94.81 86 TYR A C 1
ATOM 626 O O . TYR A 1 86 ? -28.302 1.216 40.515 1.00 94.81 86 TYR A O 1
ATOM 634 N N . GLU A 1 87 ? -27.012 2.857 39.700 1.00 95.88 87 GLU A N 1
ATOM 635 C CA . GLU A 1 87 ? -27.329 3.817 40.765 1.00 95.88 87 GLU A CA 1
ATOM 636 C C . GLU A 1 87 ? -28.824 4.164 40.817 1.00 95.88 87 GLU A C 1
ATOM 638 O O . GLU A 1 87 ? -29.405 4.269 41.901 1.00 95.88 87 GLU A O 1
ATOM 643 N N . ALA A 1 88 ? -29.469 4.324 39.659 1.00 93.88 88 ALA A N 1
ATOM 644 C CA . ALA A 1 88 ? -30.907 4.560 39.583 1.00 93.88 88 ALA A CA 1
ATOM 645 C C . ALA A 1 88 ? -31.704 3.370 40.142 1.00 93.88 88 ALA A C 1
ATOM 647 O O . ALA A 1 88 ? -32.632 3.570 40.926 1.00 93.88 88 ALA A O 1
ATOM 648 N N . ASN A 1 89 ? -31.308 2.139 39.813 1.00 93.75 89 ASN A N 1
ATOM 649 C CA . ASN A 1 89 ? -31.932 0.931 40.349 1.00 93.75 89 ASN A CA 1
ATOM 650 C C . ASN A 1 89 ? -31.779 0.832 41.872 1.00 93.75 89 ASN A C 1
ATOM 652 O O . ASN A 1 89 ? -32.740 0.474 42.550 1.00 93.75 89 ASN A O 1
ATOM 656 N N . LEU A 1 90 ? -30.620 1.205 42.428 1.00 94.81 90 LEU A N 1
ATOM 657 C CA . LEU A 1 90 ? -30.441 1.259 43.883 1.00 94.81 90 LEU A CA 1
ATOM 658 C C . LEU A 1 90 ? -31.425 2.234 44.541 1.00 94.81 90 LEU A C 1
ATOM 660 O O . LEU A 1 90 ? -32.047 1.881 45.538 1.00 94.81 90 LEU A O 1
ATOM 664 N N . LYS A 1 91 ? -31.635 3.420 43.956 1.00 92.56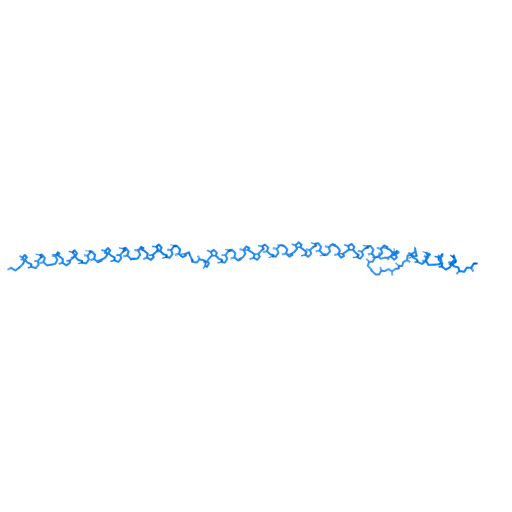 91 LYS A N 1
ATOM 665 C CA . LYS A 1 91 ? -32.629 4.383 44.464 1.00 92.56 91 LYS A CA 1
ATOM 666 C C . LYS A 1 91 ? -34.052 3.829 44.412 1.00 92.56 91 LYS A C 1
ATOM 668 O O . LYS A 1 91 ? -34.809 4.034 45.354 1.00 92.56 91 LYS A O 1
ATOM 673 N N . VAL A 1 92 ? -34.412 3.119 43.340 1.00 93.94 92 VAL A N 1
ATOM 674 C CA . VAL A 1 92 ? -35.726 2.461 43.220 1.00 93.94 92 VAL A CA 1
ATOM 675 C C . VAL A 1 92 ? -35.908 1.400 44.305 1.00 93.94 92 VAL A C 1
ATOM 677 O O . VAL A 1 92 ? -36.969 1.345 44.921 1.00 93.94 92 VAL A O 1
ATOM 680 N N . ILE A 1 93 ? -34.880 0.590 44.574 1.00 93.00 93 ILE A N 1
ATOM 681 C CA . ILE A 1 93 ? -34.912 -0.418 45.643 1.00 93.00 93 ILE A CA 1
ATOM 682 C C . ILE A 1 93 ? -35.083 0.253 47.007 1.00 93.00 93 ILE A C 1
ATOM 684 O O . ILE A 1 93 ? -35.937 -0.171 47.781 1.00 93.00 93 ILE A O 1
ATOM 688 N N . SER A 1 94 ? -34.319 1.312 47.288 1.00 93.25 94 SER A N 1
ATOM 689 C CA . SER A 1 94 ? -34.435 2.069 48.538 1.00 93.25 94 SER A CA 1
ATOM 690 C C . SER A 1 94 ? -35.829 2.668 48.720 1.00 93.25 94 SER A C 1
ATOM 692 O O . SER A 1 94 ? -36.440 2.462 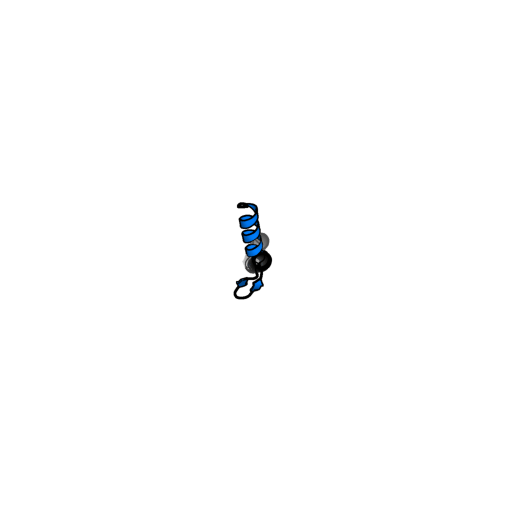49.762 1.00 93.25 94 SER A O 1
ATOM 694 N N . ALA A 1 95 ? -36.378 3.319 47.691 1.00 91.94 95 ALA A N 1
ATOM 695 C CA . ALA A 1 95 ? -37.739 3.853 47.740 1.00 91.94 95 ALA A CA 1
ATOM 696 C C . ALA A 1 95 ? -38.790 2.741 47.925 1.00 91.94 95 ALA A C 1
ATOM 698 O O . ALA A 1 95 ? -39.757 2.912 48.661 1.00 91.94 95 ALA A O 1
ATOM 699 N N . GLY A 1 96 ? -38.598 1.581 47.289 1.00 92.19 96 GLY A N 1
ATOM 700 C CA . GLY A 1 96 ? -39.458 0.413 47.480 1.00 92.19 96 GLY A CA 1
ATOM 701 C C . GLY A 1 96 ? -39.417 -0.133 48.910 1.00 92.19 96 GLY A C 1
ATOM 702 O O . GLY A 1 96 ? -40.465 -0.483 49.450 1.00 92.19 96 GLY A O 1
ATOM 703 N N . ALA A 1 97 ? -38.235 -0.168 49.532 1.00 91.31 97 ALA A N 1
ATOM 704 C CA . ALA A 1 97 ? -38.069 -0.561 50.930 1.00 91.31 97 ALA A CA 1
ATOM 705 C C . ALA A 1 97 ? -38.754 0.432 51.883 1.00 91.31 97 ALA A C 1
ATOM 707 O O . ALA A 1 97 ? -39.518 0.007 52.742 1.00 91.31 97 ALA A O 1
ATOM 708 N N . GLU A 1 98 ? -38.586 1.741 51.671 1.00 91.88 98 GLU A N 1
ATOM 709 C CA . GLU A 1 98 ? -39.262 2.776 52.471 1.00 91.88 98 GLU A CA 1
ATOM 710 C C . GLU A 1 98 ? -40.794 2.667 52.395 1.00 91.88 98 GLU A C 1
ATOM 712 O O . GLU A 1 98 ? -41.487 2.792 53.408 1.00 91.88 98 GLU A O 1
ATOM 717 N N . ILE A 1 99 ? -41.337 2.397 51.202 1.00 89.44 99 ILE A N 1
ATOM 718 C CA . ILE A 1 99 ? -42.778 2.170 51.019 1.00 89.44 99 ILE A CA 1
ATOM 719 C C . ILE A 1 99 ? -43.220 0.904 51.761 1.00 89.44 99 ILE A C 1
ATOM 721 O O . ILE A 1 99 ? -44.268 0.910 52.408 1.00 89.44 99 ILE A O 1
ATOM 725 N N . PHE A 1 100 ? -42.443 -0.176 51.670 1.00 90.38 100 PHE A N 1
ATOM 726 C CA . PHE A 1 100 ? -42.748 -1.435 52.347 1.00 90.38 100 PHE A CA 1
ATOM 727 C C . PHE A 1 100 ? -42.773 -1.273 53.872 1.00 90.38 100 PHE A C 1
ATOM 729 O O . PHE A 1 100 ? -43.741 -1.690 54.512 1.00 90.38 100 PHE A O 1
ATOM 736 N N . ASP A 1 101 ? -41.766 -0.605 54.433 1.00 90.56 101 ASP A N 1
ATOM 737 C CA . ASP A 1 101 ? -41.678 -0.321 55.866 1.00 90.56 101 ASP A CA 1
ATOM 738 C C . ASP A 1 101 ? -42.839 0.575 56.329 1.00 90.56 101 ASP A C 1
ATOM 740 O O . ASP A 1 101 ? -43.486 0.279 57.334 1.00 90.56 101 ASP A O 1
ATOM 744 N N . SER A 1 102 ? -43.195 1.599 55.544 1.00 88.38 102 SER A N 1
ATOM 745 C CA . SER A 1 102 ? -44.336 2.481 55.844 1.00 88.38 102 SER A CA 1
ATOM 746 C C . SER A 1 102 ? -45.672 1.724 55.884 1.00 88.38 102 SER A C 1
ATOM 748 O O . SER A 1 102 ? -46.517 1.988 56.738 1.00 88.38 102 SER A O 1
ATOM 750 N N . VAL A 1 103 ? -45.888 0.768 54.969 1.00 86.19 103 VAL A N 1
ATOM 751 C CA . VAL A 1 103 ? -47.104 -0.069 54.967 1.00 86.19 103 VAL A CA 1
ATOM 752 C C . VAL A 1 103 ? -47.136 -1.000 56.181 1.00 86.19 103 VAL A C 1
ATOM 754 O O . VAL A 1 103 ? -48.204 -1.198 56.762 1.00 86.19 103 VAL A O 1
ATOM 757 N N . LEU A 1 104 ? -45.988 -1.552 56.586 1.00 87.75 104 LEU A N 1
ATOM 758 C CA . LEU A 1 104 ? -45.885 -2.370 57.796 1.00 87.75 104 LEU A CA 1
ATOM 759 C C . LEU A 1 104 ? -46.236 -1.574 59.059 1.00 87.75 104 LEU A C 1
ATOM 761 O O 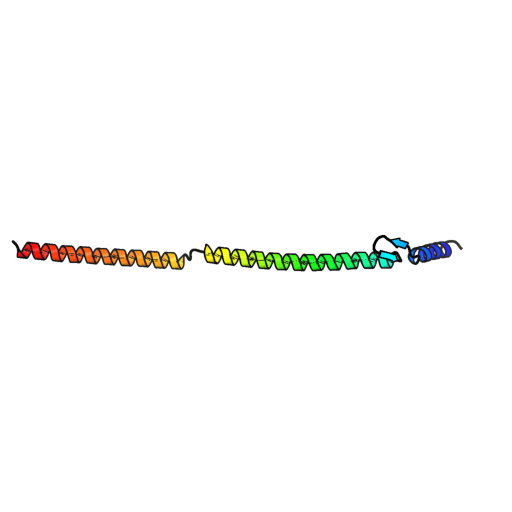. LEU A 1 104 ? -47.034 -2.063 59.857 1.00 87.75 104 LEU A O 1
ATOM 765 N N . GLU A 1 105 ? -45.717 -0.352 59.207 1.00 86.50 105 GLU A N 1
ATOM 766 C CA . GLU A 1 105 ? -46.045 0.533 60.339 1.00 86.50 105 GLU A CA 1
ATOM 767 C C . GLU A 1 105 ? -47.525 0.938 60.378 1.00 86.50 105 GLU A C 1
ATOM 769 O O . GLU A 1 105 ? -48.084 1.119 61.455 1.00 86.50 105 GLU A O 1
ATOM 774 N N . MET A 1 106 ? -48.195 1.054 59.225 1.00 81.25 106 MET A N 1
ATOM 775 C CA . MET A 1 106 ? -49.639 1.326 59.180 1.00 81.25 106 MET A CA 1
ATOM 776 C C . MET A 1 106 ? -50.507 0.125 59.588 1.00 81.25 106 MET A C 1
ATOM 778 O O . MET A 1 106 ? -51.668 0.312 59.956 1.00 81.25 106 MET A O 1
ATOM 782 N N . CYS A 1 107 ? -49.988 -1.100 59.462 1.00 68.50 107 CYS A N 1
ATOM 783 C CA . CYS A 1 107 ? -50.706 -2.333 59.796 1.00 68.50 107 CYS A CA 1
ATOM 784 C C . CYS A 1 107 ? -50.441 -2.844 61.222 1.00 68.50 107 CYS A C 1
ATOM 786 O O . CYS A 1 107 ? -51.175 -3.730 61.670 1.00 68.50 107 CYS A O 1
ATOM 788 N N . SER A 1 108 ? -49.421 -2.325 61.912 1.00 55.50 108 SER A N 1
ATOM 789 C CA . SER A 1 108 ? -49.150 -2.575 63.337 1.00 55.50 108 SER A CA 1
ATOM 790 C C . SER A 1 108 ? -49.931 -1.634 64.247 1.00 55.50 108 SER A C 1
ATOM 792 O O . SER A 1 108 ? -50.452 -2.119 65.276 1.00 55.50 108 SER A O 1
#

Radius of gyration: 42.48 Å; chains: 1; bounding box: 97×19×107 Å

Secondary structure (DSSP, 8-state):
--SHHHHHHHHHHHHS-EEETTTEEE-HHHHHHHHHHHHHHHHHHHHHHHHHHHHHHHHHHHHHHHHH---HHHHHHHHHHHHHHHHHHHHHHHHHHHHHHHHHHHH-

pLDDT: mean 87.75, std 9.23, range [54.34, 98.06]

Organism: Bacteroides thetaiotaomicron (NCBI:txid818)

InterPro domains:
  IPR002371 Flagellar hook-associated protein 1 [PTHR30033] (2-106)
  IPR010930 Flagellar basal-body/hook protein, C-terminal domain [PF06429] (66-105)

Foldseek 3Di:
DPVVVVVVVVVCQQPAFDQDPPPGGDGPVVVVVVVVVVVVVVVVVVVVVVVVVVVVVVVVVVVCCVVVVDPVVVVVVVVVVVVVVVVVVVVVVVVVVVVVVVVVVVVD